Protein AF-A0A2P2M5W7-F1 (afdb_monomer_lite)

Structure (mmCIF, N/CA/C/O backbone):
data_AF-A0A2P2M5W7-F1
#
_entry.id   AF-A0A2P2M5W7-F1
#
loop_
_atom_site.group_PDB
_atom_site.id
_atom_site.type_symbol
_atom_site.label_atom_id
_atom_site.label_alt_id
_atom_site.label_comp_id
_atom_site.label_asym_id
_atom_site.label_entity_id
_atom_site.label_seq_id
_atom_site.pdbx_PDB_ins_code
_atom_site.Cartn_x
_atom_site.Cartn_y
_atom_site.Cartn_z
_atom_site.occupancy
_atom_site.B_iso_or_equiv
_atom_site.auth_seq_id
_atom_site.auth_comp_id
_atom_site.auth_asym_id
_atom_site.auth_atom_id
_atom_site.pdbx_PDB_model_num
ATOM 1 N N . MET A 1 1 ? 8.036 29.176 -34.464 1.00 38.94 1 MET A N 1
ATOM 2 C CA . MET A 1 1 ? 8.405 29.000 -33.046 1.00 38.94 1 MET A CA 1
ATOM 3 C C . MET A 1 1 ? 7.661 27.754 -32.615 1.00 38.94 1 MET A C 1
ATOM 5 O O . MET A 1 1 ? 6.468 27.841 -32.370 1.00 38.94 1 MET A O 1
ATOM 9 N N . GLU A 1 2 ? 8.287 26.586 -32.706 1.00 45.22 2 GLU A N 1
ATOM 10 C CA . GLU A 1 2 ? 7.631 25.352 -32.267 1.00 45.22 2 GLU A CA 1
ATOM 11 C C . GLU A 1 2 ? 7.711 25.340 -30.742 1.00 45.22 2 GLU A C 1
ATOM 13 O O . GLU A 1 2 ? 8.802 25.312 -30.170 1.00 45.22 2 GLU A O 1
ATOM 18 N N . ALA A 1 3 ? 6.564 25.505 -30.085 1.00 48.72 3 ALA A N 1
ATOM 19 C CA . ALA A 1 3 ? 6.469 25.383 -28.643 1.00 48.72 3 ALA A CA 1
ATOM 20 C C . ALA A 1 3 ? 6.732 23.915 -28.302 1.00 48.72 3 ALA A C 1
ATOM 22 O O . ALA A 1 3 ? 5.862 23.071 -28.487 1.00 48.72 3 ALA A O 1
ATOM 23 N N . GLY A 1 4 ? 7.958 23.618 -27.867 1.00 46.59 4 GLY A N 1
ATOM 24 C CA . GLY A 1 4 ? 8.320 22.304 -27.359 1.00 46.59 4 GLY A CA 1
ATOM 25 C C . GLY A 1 4 ? 7.354 21.923 -26.247 1.00 46.59 4 GLY A C 1
ATOM 26 O O . GLY A 1 4 ? 7.260 22.617 -25.233 1.00 46.59 4 GLY A O 1
ATOM 27 N N . GLU A 1 5 ? 6.606 20.849 -26.476 1.00 46.94 5 GLU A N 1
ATOM 28 C CA . GLU A 1 5 ? 5.667 20.275 -25.529 1.00 46.94 5 GLU A CA 1
ATOM 29 C C . GLU A 1 5 ? 6.432 19.929 -24.250 1.00 46.94 5 GLU A C 1
ATOM 31 O O . GLU A 1 5 ? 7.213 18.978 -24.177 1.00 46.94 5 GLU A O 1
ATOM 36 N N . CYS A 1 6 ? 6.258 20.766 -23.231 1.00 46.56 6 CYS A N 1
ATOM 37 C CA . CYS A 1 6 ? 6.764 20.488 -21.904 1.00 46.56 6 CYS A CA 1
ATOM 38 C C . CYS A 1 6 ? 6.040 19.228 -21.417 1.00 46.56 6 CYS A C 1
ATOM 40 O O . CYS A 1 6 ? 4.838 19.261 -21.162 1.00 46.56 6 CYS A O 1
ATOM 42 N N . SER A 1 7 ? 6.750 18.101 -21.325 1.00 54.97 7 SER A N 1
ATOM 43 C CA . SER A 1 7 ? 6.241 16.878 -20.699 1.00 54.97 7 SER A CA 1
ATOM 44 C C . SER A 1 7 ? 5.993 17.131 -19.208 1.00 54.97 7 SER A C 1
ATOM 46 O O . SER A 1 7 ? 6.828 16.815 -18.366 1.00 54.97 7 SER A O 1
ATOM 48 N N . SER A 1 8 ? 4.851 17.728 -18.866 1.00 53.59 8 SER A N 1
ATOM 49 C CA . SER A 1 8 ? 4.408 17.944 -17.482 1.00 53.59 8 SER A CA 1
ATOM 50 C C . SER A 1 8 ? 3.380 16.895 -17.027 1.00 53.59 8 SER A C 1
ATOM 52 O O . SER A 1 8 ? 2.561 17.166 -16.149 1.00 53.59 8 SER A O 1
ATOM 54 N N . SER A 1 9 ? 3.337 15.722 -17.658 1.00 57.78 9 SER A N 1
ATOM 55 C CA . SER A 1 9 ? 2.107 14.921 -17.743 1.00 57.78 9 SER A CA 1
ATOM 56 C C . SER A 1 9 ? 2.083 13.598 -16.967 1.00 57.78 9 SER A C 1
ATOM 58 O O . SER A 1 9 ? 1.158 12.822 -17.166 1.00 57.78 9 SER A O 1
ATOM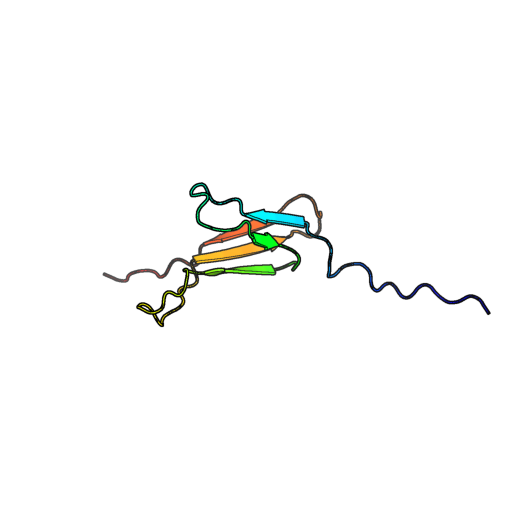 60 N N . SER A 1 10 ? 3.017 13.313 -16.055 1.00 55.12 10 SER A N 1
ATOM 61 C CA . SER A 1 10 ? 3.082 11.977 -15.418 1.00 55.12 10 SER A CA 1
ATOM 62 C C . SER A 1 10 ? 2.852 11.920 -13.902 1.00 55.12 10 SER A C 1
ATOM 64 O O . SER A 1 10 ? 2.848 10.827 -13.341 1.00 55.12 10 SER A O 1
ATOM 66 N N . CYS A 1 11 ? 2.614 13.043 -13.213 1.00 55.47 11 CYS A N 1
ATOM 67 C CA . CYS A 1 11 ? 2.428 13.049 -11.750 1.00 55.47 11 CYS A CA 1
ATOM 68 C C . CYS A 1 11 ? 0.966 13.080 -11.255 1.00 55.47 11 CYS A C 1
ATOM 70 O O . CYS A 1 11 ? 0.746 12.903 -10.058 1.00 55.47 11 CYS A O 1
ATOM 72 N N . ASN A 1 12 ? -0.024 13.261 -12.140 1.00 67.00 12 ASN A N 1
ATOM 73 C CA . ASN A 1 12 ? -1.434 13.455 -11.752 1.00 67.00 12 ASN A CA 1
ATOM 74 C C . ASN A 1 12 ? -2.396 12.337 -12.190 1.00 67.00 12 ASN A C 1
ATOM 76 O O . ASN A 1 12 ? -3.583 12.403 -11.865 1.00 67.00 12 ASN A O 1
ATOM 80 N N . GLU A 1 13 ? -1.918 11.320 -12.907 1.00 87.62 13 GLU A N 1
ATOM 81 C CA . GLU A 1 13 ? -2.752 10.186 -13.313 1.00 87.62 13 GLU A CA 1
ATOM 82 C C . GLU A 1 13 ? -3.108 9.320 -12.095 1.00 87.62 13 GLU A C 1
ATOM 84 O O . GLU A 1 13 ? -2.234 8.884 -11.341 1.00 87.62 13 GLU A O 1
ATOM 89 N N . ILE A 1 14 ? -4.404 9.070 -11.899 1.00 92.12 14 ILE A N 1
ATOM 90 C CA . ILE A 1 14 ? -4.885 8.114 -10.900 1.00 92.12 14 ILE A CA 1
ATOM 91 C C . ILE A 1 14 ? -4.650 6.717 -11.460 1.00 92.12 14 ILE A C 1
ATOM 93 O O . ILE A 1 14 ? -5.264 6.337 -12.453 1.00 92.12 14 ILE A O 1
ATOM 97 N N . TRP A 1 15 ? -3.792 5.942 -10.807 1.00 93.31 15 TRP A N 1
ATOM 98 C CA . TRP A 1 15 ? -3.437 4.601 -11.271 1.00 93.31 15 TRP A CA 1
ATOM 99 C C . TRP A 1 15 ? -4.023 3.484 -10.409 1.00 93.31 15 TRP A C 1
ATOM 101 O O . TRP A 1 15 ? -4.058 2.330 -10.828 1.00 93.31 15 TRP A O 1
ATOM 111 N N . ALA A 1 16 ? -4.490 3.813 -9.206 1.00 93.06 16 ALA A N 1
ATOM 112 C CA . ALA A 1 16 ? -5.196 2.890 -8.332 1.00 93.06 16 ALA A CA 1
ATOM 113 C C . ALA A 1 16 ? -6.176 3.637 -7.425 1.00 93.06 16 ALA A C 1
ATOM 115 O O . ALA A 1 16 ? -6.064 4.845 -7.205 1.00 93.06 16 ALA A O 1
ATOM 116 N N . LYS A 1 17 ? -7.138 2.891 -6.878 1.00 94.19 17 LYS A N 1
ATOM 117 C CA . LYS A 1 17 ? -8.134 3.398 -5.937 1.00 94.19 17 LYS A CA 1
ATOM 118 C C . LYS A 1 17 ? -8.362 2.383 -4.825 1.00 94.19 17 LYS A C 1
ATOM 120 O O . LYS A 1 17 ? -8.564 1.203 -5.103 1.00 94.19 17 LYS A O 1
ATOM 125 N N . LEU A 1 18 ? -8.343 2.842 -3.578 1.00 92.12 18 LEU A N 1
ATOM 126 C CA . LEU A 1 18 ? -8.790 2.055 -2.433 1.00 92.12 18 LEU A CA 1
ATOM 127 C C . LEU A 1 18 ? -10.278 2.320 -2.238 1.00 92.12 18 LEU A C 1
ATOM 129 O O . LEU A 1 18 ? -10.667 3.460 -1.994 1.00 92.12 18 LEU A O 1
ATOM 133 N N . VAL A 1 19 ? -11.085 1.270 -2.360 1.00 93.94 19 VAL A N 1
ATOM 134 C CA . VAL A 1 19 ? -12.532 1.325 -2.131 1.00 93.94 19 VAL A CA 1
ATOM 135 C C . VAL A 1 19 ? -12.811 0.660 -0.785 1.00 93.94 19 VAL A C 1
ATOM 137 O O . VAL A 1 19 ? -12.520 -0.531 -0.634 1.00 93.94 19 VAL A O 1
ATOM 140 N N . PRO A 1 20 ? -13.306 1.399 0.217 1.00 92.56 20 PRO A N 1
ATOM 141 C CA . PRO A 1 20 ? -13.599 0.828 1.519 1.00 92.56 20 PRO A CA 1
ATOM 142 C C . PRO A 1 20 ? -14.846 -0.058 1.454 1.00 92.56 20 PRO A C 1
ATOM 144 O O . PRO A 1 20 ? -15.821 0.257 0.777 1.00 92.56 20 PRO A O 1
ATOM 147 N N . SER A 1 21 ? -14.845 -1.151 2.218 1.00 92.94 21 SER A N 1
ATOM 148 C CA . SER A 1 21 ? -16.043 -1.987 2.373 1.00 92.94 21 SER A CA 1
ATOM 149 C C . SER A 1 21 ? -17.143 -1.290 3.184 1.00 92.94 21 SER A C 1
ATOM 151 O O . SER A 1 21 ? -18.319 -1.591 3.003 1.00 92.94 21 SER A O 1
ATOM 153 N N . ASP A 1 22 ? -16.770 -0.376 4.087 1.00 92.44 22 ASP A N 1
ATOM 154 C CA . ASP A 1 22 ? -17.702 0.488 4.819 1.00 92.44 22 ASP A CA 1
ATOM 155 C C . ASP A 1 22 ? -17.847 1.822 4.077 1.00 92.44 22 ASP A C 1
ATOM 157 O O . ASP A 1 22 ? -16.919 2.633 4.041 1.00 92.44 22 ASP A O 1
ATOM 161 N N . SER A 1 23 ? -19.035 2.058 3.517 1.00 90.56 23 SER A N 1
ATOM 162 C CA . SER A 1 23 ? -19.359 3.235 2.704 1.00 90.56 23 SER A CA 1
ATOM 163 C 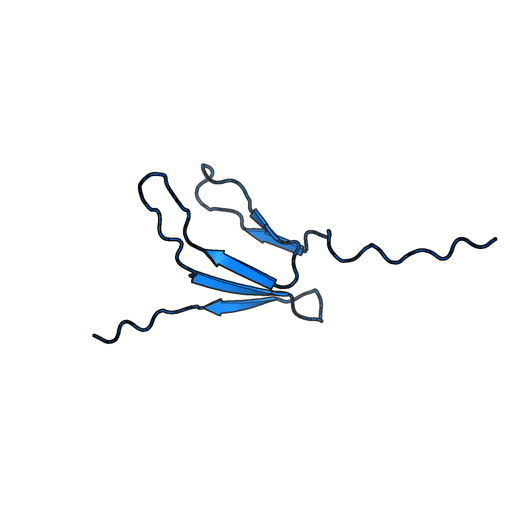C . SER A 1 23 ? -19.350 4.560 3.472 1.00 90.56 23 SER A C 1
ATOM 165 O O . SER A 1 23 ? -19.543 5.616 2.875 1.00 90.56 23 SER A O 1
ATOM 167 N N . LYS A 1 24 ? -19.167 4.538 4.799 1.00 92.19 24 LYS A N 1
ATOM 168 C CA . LYS A 1 24 ? -18.948 5.754 5.601 1.00 92.19 24 LYS A CA 1
ATOM 169 C C . LYS A 1 24 ? -17.591 6.397 5.323 1.00 92.19 24 LYS A C 1
ATOM 171 O O . LYS A 1 24 ? -17.406 7.571 5.640 1.00 92.19 24 LYS A O 1
ATOM 176 N N . TYR A 1 25 ? -16.646 5.635 4.777 1.00 88.94 25 TYR A N 1
ATOM 177 C CA . TYR A 1 25 ? -15.338 6.133 4.384 1.00 88.94 25 TYR A CA 1
ATOM 178 C C . TYR A 1 25 ? -15.329 6.463 2.887 1.00 88.94 25 TYR A C 1
ATOM 180 O O . TYR A 1 25 ? -15.924 5.727 2.101 1.00 88.94 25 TYR A O 1
ATOM 188 N N . PRO A 1 26 ? -14.668 7.556 2.473 1.00 91.50 26 PRO A N 1
ATOM 189 C CA . PRO A 1 26 ? -14.520 7.872 1.062 1.00 91.50 26 PRO A CA 1
ATOM 190 C C . PRO A 1 26 ? -13.493 6.952 0.395 1.00 91.50 26 PRO A C 1
ATOM 192 O O . PRO A 1 26 ? -12.564 6.456 1.040 1.00 91.50 26 PRO A O 1
ATOM 195 N N . ASP A 1 27 ? -13.628 6.795 -0.919 1.00 94.12 27 ASP A N 1
ATOM 196 C CA . ASP A 1 27 ? -12.581 6.214 -1.754 1.00 94.12 27 ASP A CA 1
ATOM 197 C C . ASP A 1 27 ? -11.280 7.025 -1.637 1.00 94.12 27 ASP A C 1
ATOM 199 O O . ASP A 1 27 ? -11.297 8.253 -1.510 1.00 94.12 27 ASP A O 1
ATOM 203 N N . VAL A 1 28 ? -10.136 6.344 -1.741 1.00 91.62 28 VAL A N 1
ATOM 204 C CA . VAL A 1 28 ? -8.815 6.988 -1.741 1.00 91.62 28 VAL A CA 1
ATOM 205 C C . VAL A 1 28 ? -8.135 6.765 -3.082 1.00 91.62 28 VAL A C 1
ATOM 207 O O . VAL A 1 28 ? -7.805 5.639 -3.451 1.00 91.62 28 VAL A O 1
ATOM 210 N N . GLU A 1 29 ? -7.908 7.851 -3.811 1.00 94.56 29 GLU A N 1
ATOM 211 C CA . GLU A 1 29 ? -7.218 7.837 -5.100 1.00 94.56 29 GLU A CA 1
ATOM 212 C C . GLU A 1 29 ? -5.700 7.842 -4.915 1.00 94.56 29 GLU A C 1
ATOM 214 O O . GLU A 1 29 ? -5.149 8.658 -4.170 1.00 94.56 29 GLU A O 1
ATOM 219 N N . ILE A 1 30 ? -5.009 6.970 -5.647 1.00 92.50 30 ILE A N 1
ATOM 220 C CA . ILE A 1 30 ? -3.554 6.851 -5.617 1.00 92.50 30 ILE A CA 1
ATOM 221 C C . ILE A 1 30 ? -2.991 7.391 -6.928 1.00 92.50 30 ILE A C 1
ATOM 223 O O . ILE A 1 30 ? -3.249 6.858 -8.007 1.00 92.50 30 ILE A O 1
ATOM 227 N N . ARG A 1 31 ? -2.223 8.476 -6.809 1.00 92.62 31 ARG A N 1
ATOM 228 C CA . ARG A 1 31 ? -1.566 9.169 -7.931 1.00 92.62 31 ARG A CA 1
ATOM 229 C C . ARG A 1 31 ? -0.050 9.019 -7.886 1.00 92.62 31 ARG A C 1
ATOM 231 O O . ARG A 1 31 ? 0.605 8.829 -8.904 1.00 92.62 31 ARG A O 1
ATOM 238 N N . SER A 1 32 ? 0.520 9.055 -6.685 1.00 91.69 32 SER A N 1
ATOM 239 C CA . SER A 1 32 ? 1.960 8.929 -6.474 1.00 91.69 32 SER A CA 1
ATOM 240 C C . SER A 1 32 ? 2.447 7.515 -6.775 1.00 91.69 32 SER A C 1
ATOM 242 O O . SER A 1 32 ? 1.767 6.540 -6.463 1.00 91.69 32 SER A O 1
ATOM 244 N N . LYS A 1 33 ? 3.660 7.396 -7.328 1.00 92.19 33 LYS A N 1
ATOM 245 C CA . LYS A 1 33 ? 4.319 6.098 -7.542 1.00 92.19 33 LYS A CA 1
ATOM 246 C C . LYS A 1 33 ? 4.482 5.318 -6.239 1.00 92.19 33 LYS A C 1
ATOM 248 O O . LYS A 1 33 ? 4.425 4.097 -6.253 1.00 92.19 33 LYS A O 1
ATOM 253 N N . GLU A 1 34 ? 4.684 6.014 -5.129 1.00 92.88 34 GLU A N 1
ATOM 254 C CA . GLU A 1 34 ? 4.796 5.411 -3.808 1.00 92.88 34 GLU A CA 1
ATOM 255 C C . GLU A 1 34 ? 3.818 6.073 -2.842 1.00 92.88 34 GLU A C 1
ATOM 257 O O . GLU A 1 34 ? 3.689 7.297 -2.828 1.00 92.88 34 GLU A O 1
ATOM 262 N N . MET A 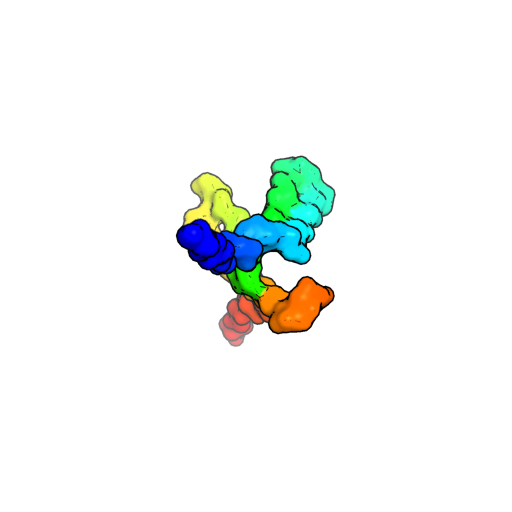1 35 ? 3.145 5.265 -2.025 1.00 93.31 35 MET A N 1
ATOM 263 C CA . MET A 1 35 ? 2.205 5.734 -1.010 1.00 93.31 35 MET A CA 1
ATOM 264 C C . MET A 1 35 ? 2.292 4.856 0.238 1.00 93.31 35 MET A C 1
ATOM 266 O O . MET A 1 35 ? 2.308 3.630 0.145 1.00 93.31 35 MET A O 1
ATOM 270 N N . VAL A 1 36 ? 2.330 5.475 1.418 1.00 92.00 36 VAL A N 1
ATOM 271 C CA . VAL A 1 36 ? 2.268 4.758 2.700 1.00 92.00 36 VAL A CA 1
ATOM 272 C C . VAL A 1 36 ? 0.835 4.782 3.215 1.00 92.00 36 VAL A C 1
ATOM 274 O O . VAL A 1 36 ? 0.254 5.848 3.425 1.00 92.00 36 VAL A O 1
ATOM 277 N N . ILE A 1 37 ? 0.272 3.600 3.437 1.00 90.12 37 ILE A N 1
ATOM 278 C CA . ILE A 1 37 ? -1.043 3.415 4.042 1.00 90.12 37 ILE A CA 1
ATOM 279 C C . ILE A 1 37 ? -0.882 3.433 5.552 1.00 90.12 37 ILE A C 1
ATOM 281 O O . ILE A 1 37 ? -0.031 2.737 6.107 1.00 90.12 37 ILE A O 1
ATOM 285 N N . CYS A 1 38 ? -1.702 4.245 6.205 1.00 88.50 38 CYS A N 1
ATOM 286 C CA . CYS A 1 38 ? -1.619 4.486 7.636 1.00 88.50 38 CYS A CA 1
ATOM 287 C C . CYS A 1 38 ? -2.991 4.338 8.294 1.00 88.50 38 CYS A C 1
ATOM 289 O O . CYS A 1 38 ? -4.017 4.400 7.615 1.00 88.50 38 CYS A O 1
ATOM 291 N N . SER A 1 39 ? -3.006 4.210 9.620 1.00 85.56 39 SER A N 1
ATOM 292 C CA . SER A 1 39 ? -4.234 4.269 10.405 1.00 85.56 39 SER A CA 1
ATOM 293 C C . SER A 1 39 ? -4.953 5.607 10.225 1.00 85.56 39 SER A C 1
ATOM 295 O O . SER A 1 39 ? -4.334 6.663 10.057 1.00 85.56 39 SER A O 1
ATOM 297 N N . ALA A 1 40 ? -6.283 5.565 10.306 1.00 82.62 40 ALA A N 1
ATOM 298 C CA . ALA A 1 40 ? -7.082 6.775 10.404 1.00 82.62 40 ALA A CA 1
ATOM 299 C C . ALA A 1 40 ? -6.774 7.488 11.728 1.00 82.62 40 ALA A C 1
ATOM 301 O O . ALA A 1 40 ? -6.833 6.876 12.795 1.00 82.62 40 ALA A O 1
ATOM 302 N N . VAL A 1 41 ? -6.480 8.784 11.657 1.00 79.25 41 VAL A N 1
ATOM 303 C CA . VAL A 1 41 ? -6.281 9.636 12.833 1.00 79.25 41 VAL A CA 1
ATOM 304 C C . VAL A 1 41 ? -7.647 10.192 13.225 1.00 79.25 41 VAL A C 1
ATOM 306 O O . VAL A 1 41 ? -8.241 10.974 12.484 1.00 79.25 41 VAL A O 1
ATOM 309 N N . LYS A 1 42 ? -8.188 9.740 14.357 1.00 76.88 42 LYS A N 1
ATOM 310 C CA . LYS A 1 42 ? -9.414 10.289 14.955 1.00 76.88 42 LYS A CA 1
ATOM 311 C C . LYS A 1 42 ? -9.044 11.318 16.018 1.00 76.88 42 LYS A C 1
ATOM 313 O O . LYS A 1 42 ? -7.944 11.286 16.553 1.00 76.88 42 LYS A O 1
ATOM 318 N N . SER A 1 43 ? -9.986 12.172 16.408 1.00 74.12 43 SER A N 1
ATOM 319 C CA . SER A 1 43 ? -9.796 13.152 17.493 1.00 74.12 43 SER A CA 1
ATOM 320 C C . SER A 1 43 ? -9.328 12.520 18.815 1.00 74.12 43 SER A C 1
ATOM 322 O O . SER A 1 43 ? -8.726 13.192 19.641 1.00 74.12 43 SER A O 1
ATOM 324 N N . SER A 1 44 ? -9.607 11.227 19.009 1.00 75.00 44 SER A N 1
ATOM 325 C CA . SER A 1 44 ? -9.214 10.427 20.170 1.00 75.00 44 SER A CA 1
ATOM 326 C C . SER A 1 44 ? -7.873 9.693 20.021 1.00 75.00 44 SER A C 1
ATOM 328 O O . SER A 1 44 ? -7.435 9.055 20.971 1.00 75.00 44 SER A O 1
ATOM 330 N N . SER A 1 45 ? -7.248 9.705 18.840 1.00 70.31 45 SER A N 1
ATOM 331 C CA . SER A 1 45 ? -6.004 8.982 18.550 1.00 70.31 45 SER A CA 1
ATOM 332 C C . SER A 1 45 ? -5.041 9.899 17.799 1.00 70.31 45 SER A C 1
ATOM 334 O O . SER A 1 45 ? -5.206 10.125 16.602 1.00 70.31 45 SER A O 1
ATOM 336 N N . PHE A 1 46 ? -4.036 10.422 18.496 1.00 72.50 46 PHE A N 1
ATOM 337 C CA . PHE A 1 46 ? -3.052 11.333 17.904 1.00 72.50 46 PHE A CA 1
ATOM 338 C C . PHE A 1 46 ? -1.932 10.604 17.153 1.00 72.50 46 PHE A C 1
ATOM 340 O O . PHE A 1 46 ? -1.249 11.210 16.330 1.00 72.50 46 PHE A O 1
ATOM 347 N N . GLU A 1 47 ? -1.752 9.306 17.405 1.00 79.38 47 GLU A N 1
ATOM 348 C CA . GLU A 1 47 ? -0.701 8.516 16.774 1.00 79.38 47 GLU A CA 1
ATOM 349 C C . GLU A 1 47 ? -1.163 7.911 15.445 1.00 79.38 47 GLU A C 1
ATOM 351 O O . GLU A 1 47 ? -2.198 7.248 15.333 1.00 79.38 47 GLU A O 1
ATOM 356 N N . LYS A 1 48 ? -0.360 8.166 14.412 1.00 83.31 48 LYS A N 1
ATOM 357 C CA . LYS A 1 48 ? -0.527 7.628 13.066 1.00 83.31 48 LYS A CA 1
ATOM 358 C C . LYS A 1 48 ? 0.378 6.411 12.922 1.00 83.31 48 LYS A C 1
ATOM 360 O O . LYS A 1 48 ? 1.598 6.545 12.944 1.00 83.31 48 LYS A O 1
ATOM 365 N N . HIS A 1 49 ? -0.211 5.238 12.729 1.00 84.94 49 HIS A N 1
ATOM 366 C CA . HIS A 1 49 ? 0.537 4.002 12.524 1.00 84.94 49 HIS A CA 1
ATOM 367 C C . HIS A 1 49 ? 0.661 3.703 11.036 1.00 84.94 49 HIS A C 1
ATOM 369 O O . HIS A 1 49 ? -0.346 3.642 10.335 1.00 84.94 49 HIS A O 1
ATOM 375 N N . GLU A 1 50 ? 1.882 3.491 10.552 1.00 89.69 50 GLU A N 1
ATOM 376 C CA . GLU A 1 50 ? 2.111 2.997 9.194 1.00 89.69 50 GLU A CA 1
ATOM 377 C C . GLU A 1 50 ? 1.787 1.500 9.133 1.00 89.69 50 GLU A C 1
ATOM 379 O O . GLU A 1 50 ? 2.260 0.725 9.960 1.00 89.69 50 GLU A O 1
ATOM 384 N N . TRP A 1 51 ? 0.989 1.077 8.155 1.00 88.56 51 TRP A N 1
ATOM 385 C CA . TRP A 1 51 ? 0.591 -0.325 7.990 1.00 88.56 51 TRP A CA 1
ATOM 386 C C . TRP A 1 51 ? 1.306 -0.992 6.826 1.00 88.56 51 TRP A C 1
ATOM 388 O O . TRP A 1 51 ? 1.820 -2.105 6.945 1.00 88.56 51 TRP A O 1
ATOM 398 N N . CYS A 1 52 ? 1.349 -0.327 5.676 1.00 91.62 52 CYS A N 1
ATOM 399 C CA . CYS A 1 52 ? 2.031 -0.853 4.506 1.00 91.62 52 CYS A CA 1
ATOM 400 C C . CYS A 1 52 ? 2.451 0.258 3.550 1.00 91.62 52 CYS A C 1
ATOM 402 O O . CYS A 1 52 ? 1.932 1.372 3.586 1.00 91.62 52 CYS A O 1
ATOM 404 N N . LYS A 1 53 ? 3.410 -0.056 2.684 1.00 93.81 53 LYS A N 1
ATOM 405 C CA . LYS A 1 53 ? 3.816 0.789 1.566 1.00 93.81 53 LYS A CA 1
ATOM 406 C C . LYS A 1 53 ? 3.340 0.150 0.269 1.00 93.81 53 LYS A C 1
ATOM 408 O O . LYS A 1 53 ? 3.578 -1.035 0.045 1.00 93.81 53 LYS A O 1
ATOM 413 N N . LEU A 1 54 ? 2.688 0.941 -0.567 1.00 94.56 54 LEU A N 1
ATOM 414 C CA . LEU A 1 54 ? 2.339 0.588 -1.930 1.00 94.56 54 LEU A 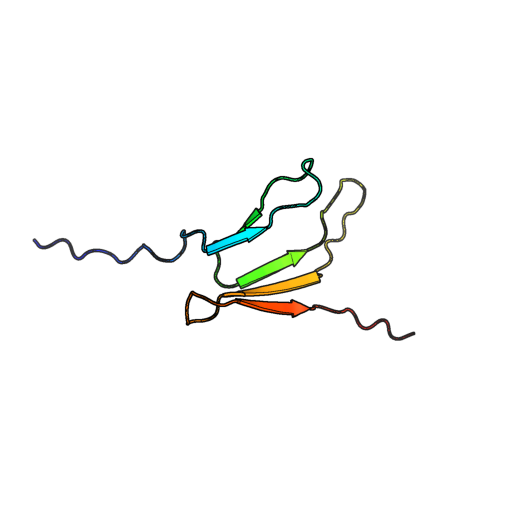CA 1
ATOM 415 C C . LEU A 1 54 ? 3.315 1.286 -2.882 1.00 94.56 54 LEU A C 1
ATOM 417 O O . LEU A 1 54 ? 3.528 2.494 -2.765 1.00 94.56 54 LEU A O 1
ATOM 421 N N . THR A 1 55 ? 3.879 0.538 -3.826 1.00 95.44 55 THR A N 1
ATOM 422 C CA . THR A 1 55 ? 4.761 1.069 -4.872 1.00 95.44 55 THR A CA 1
ATOM 423 C C . THR A 1 55 ? 4.274 0.590 -6.238 1.00 95.44 55 THR A C 1
ATOM 425 O O . THR A 1 55 ? 4.209 -0.614 -6.478 1.00 95.44 55 THR A O 1
ATOM 428 N N . ARG A 1 56 ? 3.942 1.521 -7.141 1.00 95.12 56 ARG A N 1
ATOM 429 C CA . ARG A 1 56 ? 3.650 1.237 -8.553 1.00 95.12 56 ARG A CA 1
ATOM 430 C C . ARG A 1 56 ? 4.933 0.792 -9.245 1.00 95.12 56 ARG A C 1
ATOM 432 O O . ARG A 1 56 ? 5.955 1.489 -9.187 1.00 95.12 56 ARG A O 1
ATOM 439 N N . ASN A 1 57 ? 4.882 -0.368 -9.886 1.00 94.81 57 ASN A N 1
ATOM 440 C CA . ASN A 1 57 ? 6.034 -0.930 -10.570 1.00 94.81 57 ASN A CA 1
ATOM 441 C C . ASN A 1 57 ? 6.265 -0.208 -11.916 1.00 94.81 57 ASN A C 1
ATOM 443 O O . ASN A 1 57 ? 5.350 0.417 -12.455 1.00 94.81 57 ASN A O 1
ATOM 447 N N . PRO A 1 58 ? 7.490 -0.250 -12.476 1.00 91.06 58 PRO A N 1
ATOM 448 C CA . PRO A 1 58 ? 7.808 0.430 -13.737 1.00 91.06 58 PRO A CA 1
ATOM 449 C C . PRO A 1 58 ? 6.999 -0.057 -14.947 1.00 91.06 58 PRO A C 1
ATOM 451 O O . PRO A 1 58 ? 6.893 0.670 -15.928 1.00 91.06 58 PRO A O 1
ATOM 454 N N . ASP A 1 59 ? 6.429 -1.262 -14.874 1.00 93.12 59 ASP A N 1
ATOM 455 C CA . ASP A 1 59 ? 5.565 -1.855 -15.903 1.00 93.12 59 ASP A CA 1
ATOM 456 C C . ASP A 1 59 ? 4.168 -1.211 -15.989 1.00 93.12 59 ASP A C 1
ATOM 458 O O . ASP A 1 59 ? 3.362 -1.609 -16.830 1.00 93.12 59 ASP A O 1
ATOM 462 N N . GLN A 1 60 ? 3.869 -0.251 -15.102 1.00 87.19 60 GLN A N 1
ATOM 463 C CA . GLN A 1 60 ? 2.624 0.518 -14.996 1.00 87.19 60 GLN A CA 1
ATOM 464 C C . GLN A 1 60 ? 1.334 -0.297 -14.823 1.00 87.19 60 GLN A C 1
ATOM 466 O O . GLN A 1 60 ? 0.259 0.299 -14.717 1.00 87.19 60 GLN A O 1
ATOM 471 N N . SER A 1 61 ? 1.443 -1.621 -14.746 1.00 90.00 61 SER A N 1
ATOM 472 C CA . SER A 1 61 ? 0.348 -2.594 -14.714 1.00 90.00 61 SER A CA 1
ATOM 473 C C . SER A 1 61 ? 0.377 -3.461 -13.458 1.00 90.00 61 SER A C 1
ATOM 475 O O . SER A 1 61 ? -0.592 -4.165 -13.176 1.00 90.00 61 SER A O 1
ATOM 477 N N . SER A 1 62 ? 1.447 -3.378 -12.665 1.00 93.88 62 SER A N 1
ATOM 478 C CA . SER A 1 62 ? 1.533 -4.032 -11.369 1.00 93.88 62 SER A CA 1
ATOM 479 C C . SER A 1 62 ? 1.953 -3.069 -10.256 1.00 93.88 62 SER A C 1
ATOM 481 O O . SER A 1 62 ? 2.471 -1.968 -10.472 1.00 93.88 62 SER A O 1
ATOM 483 N N . ALA A 1 63 ? 1.687 -3.484 -9.021 1.00 95.56 63 ALA A N 1
ATOM 484 C CA . ALA A 1 63 ? 2.091 -2.761 -7.828 1.00 95.56 63 ALA A CA 1
ATOM 485 C C . ALA A 1 63 ? 2.547 -3.739 -6.747 1.00 95.56 63 ALA A C 1
ATOM 487 O O . ALA A 1 63 ? 2.025 -4.847 -6.620 1.00 95.56 63 ALA A O 1
ATOM 488 N N . THR A 1 64 ? 3.517 -3.305 -5.952 1.00 95.69 64 THR A N 1
ATOM 489 C CA . THR A 1 64 ? 4.059 -4.065 -4.828 1.00 95.69 64 THR A CA 1
ATOM 490 C C . THR A 1 64 ? 3.495 -3.515 -3.525 1.00 95.69 64 THR A C 1
ATOM 492 O O . THR A 1 64 ? 3.544 -2.307 -3.288 1.00 95.69 64 THR A O 1
ATOM 495 N N . LEU A 1 65 ? 2.993 -4.403 -2.663 1.00 94.38 65 LEU A N 1
ATOM 496 C CA . LEU 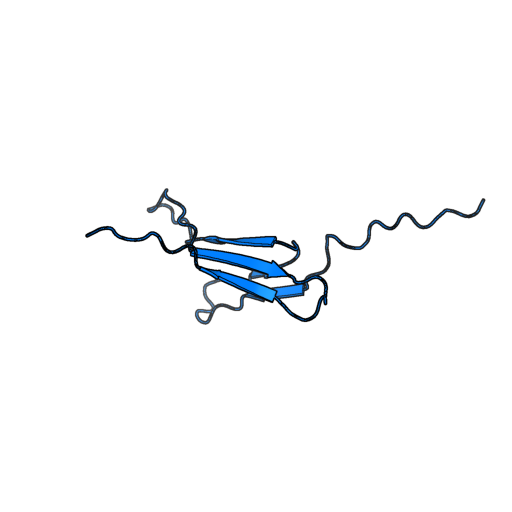A 1 65 ? 2.542 -4.072 -1.313 1.00 94.38 65 LEU A CA 1
ATOM 497 C C . LEU A 1 65 ? 3.525 -4.639 -0.286 1.00 94.38 65 LEU A C 1
ATOM 499 O O . LEU A 1 65 ? 3.737 -5.847 -0.211 1.00 94.38 65 LEU A O 1
ATOM 503 N N . GLN A 1 66 ? 4.113 -3.763 0.523 1.00 94.44 66 GLN A N 1
ATOM 504 C CA . GLN A 1 66 ? 5.078 -4.115 1.563 1.00 94.44 66 GLN A CA 1
ATOM 505 C C . GLN A 1 66 ? 4.469 -3.871 2.939 1.00 94.44 66 GLN A C 1
ATOM 507 O O . GLN A 1 66 ? 4.163 -2.732 3.291 1.00 94.44 66 GLN A O 1
ATOM 512 N N . ASN A 1 67 ? 4.296 -4.927 3.732 1.00 91.56 67 ASN A N 1
ATOM 513 C CA . ASN A 1 67 ? 3.773 -4.802 5.089 1.00 91.56 67 ASN A CA 1
ATOM 514 C C . ASN A 1 67 ? 4.840 -4.213 6.026 1.00 91.56 67 ASN A C 1
ATOM 516 O O . ASN A 1 67 ? 5.947 -4.741 6.132 1.00 91.56 67 ASN A O 1
ATOM 520 N N . LYS A 1 68 ? 4.485 -3.138 6.728 1.00 84.31 68 LYS A N 1
ATOM 521 C CA . LYS A 1 68 ? 5.281 -2.528 7.791 1.00 84.31 68 LYS A CA 1
ATOM 522 C C . LYS A 1 68 ? 4.878 -3.188 9.111 1.00 84.31 68 LYS A C 1
ATOM 524 O O . LYS A 1 68 ? 4.218 -2.581 9.947 1.00 84.31 68 LYS A O 1
ATOM 529 N N . ARG A 1 69 ? 5.216 -4.468 9.295 1.00 70.50 69 ARG A N 1
ATOM 530 C CA . ARG A 1 69 ? 4.977 -5.116 10.591 1.00 70.50 69 ARG A CA 1
ATOM 531 C C . ARG A 1 69 ? 5.908 -4.487 11.618 1.00 70.50 69 ARG A C 1
ATOM 533 O O . ARG A 1 69 ? 7.125 -4.580 11.478 1.00 70.50 69 ARG A O 1
ATOM 540 N N . TYR A 1 70 ? 5.340 -3.916 12.672 1.00 61.78 70 TYR A N 1
ATOM 541 C CA . TYR A 1 70 ? 6.059 -3.785 13.930 1.00 61.78 70 TYR A CA 1
ATOM 542 C C . TYR A 1 70 ? 6.198 -5.207 14.482 1.00 61.78 70 TYR A C 1
ATOM 544 O O . TYR A 1 70 ? 5.201 -5.847 14.815 1.00 61.78 70 TYR A O 1
ATOM 552 N N . ILE A 1 71 ? 7.416 -5.752 14.490 1.00 49.06 71 ILE A N 1
ATOM 553 C CA . ILE A 1 71 ? 7.704 -6.944 15.289 1.00 49.06 71 ILE A CA 1
ATOM 554 C C . ILE A 1 71 ? 7.396 -6.560 16.740 1.00 49.06 71 ILE A C 1
ATOM 556 O O . ILE A 1 71 ? 8.058 -5.699 17.314 1.00 49.06 71 ILE A O 1
ATOM 560 N N . LEU A 1 72 ? 6.358 -7.166 17.314 1.00 48.59 72 LEU A N 1
ATOM 561 C CA . LEU 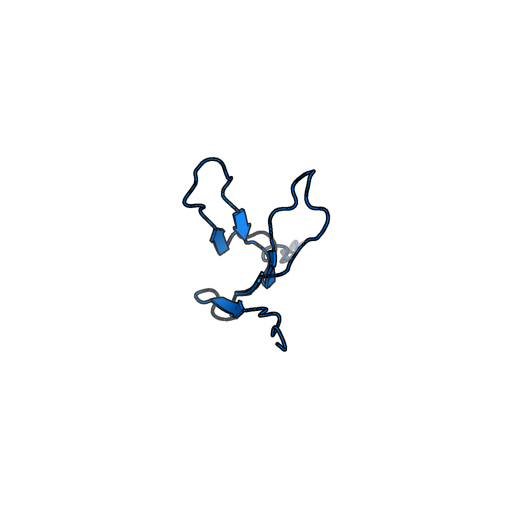A 1 72 ? 6.218 -7.255 18.760 1.00 48.59 72 LEU A CA 1
ATOM 562 C C . LEU A 1 72 ? 7.280 -8.257 19.211 1.00 48.59 72 LEU A C 1
ATOM 564 O O . LEU A 1 72 ? 7.115 -9.461 19.015 1.00 48.59 72 LEU A O 1
ATOM 568 N N . VAL A 1 73 ? 8.400 -7.758 19.738 1.00 45.94 73 VAL A N 1
ATOM 569 C CA . VAL A 1 73 ? 9.272 -8.587 20.573 1.00 45.94 73 VAL A CA 1
ATOM 570 C C . VAL A 1 73 ? 8.503 -8.771 21.878 1.00 45.94 73 VAL A C 1
ATOM 572 O O . VAL A 1 73 ? 8.367 -7.817 22.644 1.00 45.94 73 VAL A O 1
ATOM 575 N N . VAL A 1 74 ? 7.890 -9.944 22.037 1.00 54.31 74 VAL A N 1
ATOM 576 C CA . VAL A 1 74 ? 7.290 -10.391 23.303 1.00 54.31 74 VAL A CA 1
ATOM 577 C C . VAL A 1 74 ? 8.367 -10.843 24.275 1.00 54.31 74 VAL A C 1
ATOM 579 O O . VAL A 1 74 ? 9.390 -11.389 23.799 1.00 54.31 74 VAL A O 1
#

Organism: Rhizophora mucronata (NCBI:txid61149)

Foldseek 3Di:
DPPPPDPPDQQADFLDWDDDPDPVDDIDTDRDQKDWDWDDADPVHPDIGTAWMWGQDPVSPDIDIGGPDDPPPD

Secondary structure (DSSP, 8-state):
---------SSS---EEE--SSTTSPPEEE-SSEEEEE----TT-----EEEEEEE-TTSS-EEEEE-------

Sequence (74 aa):
MEAGECSSSSCNEIWAKLVPSDSKYPDVEIRSKEMVICSAVKSSSFEKHEWCKLTRNPDQSSATLQNKRYILVV

Radius of gyration: 17.29 Å; chains: 1; bounding box: 29×39×56 Å

pLDDT: mean 80.53, std 17.17, range [38.94, 95.69]